Protein AF-A0A0F7KAM9-F1 (afdb_monomer_lite)

pLDDT: mean 90.81, std 9.68, range [58.09, 98.56]

Foldseek 3Di:
DDDDDDDQFFPVFWDDKPQDPQHPQAAADDLADFDAAQDKHFDDDHRGFWIKGFHHGRDHRDDQVRCCVGIDTDAGHLRCRCRDPPPPRHRDDDPPIDTDTHDPDDDDD

Radius of gyration: 16.07 Å; chains: 1; bounding box: 35×26×50 Å

Secondary structure (DSSP, 8-state):
--PPPPPP--GGGEEEESS-SS-TTSPBP-TTPEEPTT-EEEEEETTEEEEEEESSSSEES--TTT-TTTEEEEEE-TTTGGG-SSTT-----PSSP-EEE--SS----

Structure (mmCIF, N/CA/C/O backbone):
data_AF-A0A0F7KAM9-F1
#
_entry.id   AF-A0A0F7KAM9-F1
#
loop_
_atom_site.group_PDB
_atom_site.id
_atom_site.type_symbol
_atom_site.label_atom_id
_atom_site.label_alt_id
_atom_site.label_comp_id
_atom_site.label_asym_id
_atom_site.label_entity_id
_atom_site.label_seq_id
_atom_site.pdbx_PDB_ins_code
_atom_site.Cartn_x
_atom_site.Cartn_y
_atom_site.Cartn_z
_atom_site.occupancy
_atom_site.B_iso_or_equiv
_atom_site.auth_seq_id
_atom_site.auth_comp_id
_atom_site.auth_asym_id
_atom_site.auth_atom_id
_atom_site.pdbx_PDB_model_num
ATOM 1 N N . MET A 1 1 ? 12.765 16.170 31.955 1.00 58.59 1 MET A N 1
ATOM 2 C CA . MET A 1 1 ? 12.202 15.845 30.628 1.00 58.59 1 MET A CA 1
ATOM 3 C C . MET A 1 1 ? 11.611 14.445 30.720 1.00 58.59 1 MET A C 1
ATOM 5 O O . MET A 1 1 ? 12.338 13.543 31.112 1.00 58.59 1 MET A O 1
ATOM 9 N N . LYS A 1 2 ? 10.308 14.270 30.477 1.00 61.53 2 LYS A N 1
ATOM 10 C CA . LYS A 1 2 ? 9.662 12.947 30.421 1.00 61.53 2 LYS A CA 1
ATOM 11 C C . LYS A 1 2 ? 9.599 12.575 28.937 1.00 61.53 2 LYS A C 1
ATOM 13 O O . LYS A 1 2 ? 8.968 13.300 28.176 1.00 61.53 2 LYS A O 1
ATOM 18 N N . ALA A 1 3 ? 10.327 11.541 28.526 1.00 66.94 3 ALA A N 1
ATOM 19 C CA . ALA A 1 3 ? 10.277 11.030 27.160 1.00 66.94 3 ALA A CA 1
ATOM 20 C C . ALA A 1 3 ? 9.236 9.910 27.098 1.00 66.94 3 ALA A C 1
ATOM 22 O O . ALA A 1 3 ? 9.253 9.007 27.935 1.00 66.94 3 ALA A O 1
ATOM 23 N N . PHE A 1 4 ? 8.331 9.981 26.129 1.00 68.31 4 PHE A N 1
ATOM 24 C CA . PHE A 1 4 ? 7.399 8.899 25.838 1.00 68.31 4 PHE A CA 1
ATOM 25 C C . PHE A 1 4 ? 8.003 8.064 24.714 1.00 68.31 4 PHE A C 1
ATOM 27 O O . PHE A 1 4 ? 8.298 8.597 23.647 1.00 68.31 4 PHE A O 1
ATOM 34 N N . LEU A 1 5 ? 8.234 6.777 24.975 1.00 73.62 5 LEU A N 1
ATOM 35 C CA . LEU A 1 5 ? 8.694 5.843 23.952 1.00 73.62 5 LEU A CA 1
ATOM 36 C C . LEU A 1 5 ? 7.512 5.532 23.020 1.00 73.62 5 LEU A C 1
ATOM 38 O O . LEU A 1 5 ? 6.478 5.076 23.522 1.00 73.62 5 LEU A O 1
ATOM 42 N N . PRO A 1 6 ? 7.625 5.780 21.701 1.00 77.06 6 PRO A N 1
ATOM 43 C CA . PRO A 1 6 ? 6.597 5.382 20.750 1.00 77.06 6 PRO A CA 1
ATOM 44 C C . PRO A 1 6 ? 6.364 3.871 20.800 1.00 77.06 6 PRO A C 1
ATOM 46 O O . PRO A 1 6 ? 7.295 3.088 20.991 1.00 77.06 6 PRO A O 1
ATOM 49 N N . ILE A 1 7 ? 5.108 3.464 20.637 1.00 80.12 7 ILE A N 1
ATOM 50 C CA . ILE A 1 7 ? 4.733 2.058 20.509 1.00 80.12 7 ILE A CA 1
ATOM 51 C C . ILE A 1 7 ? 4.435 1.809 19.037 1.00 80.12 7 ILE A C 1
ATOM 53 O O . ILE A 1 7 ? 3.484 2.378 18.505 1.00 80.12 7 ILE A O 1
ATOM 57 N N . ASP A 1 8 ? 5.209 0.928 18.409 1.00 81.25 8 ASP A N 1
ATOM 58 C CA . ASP A 1 8 ? 4.960 0.543 17.022 1.00 81.25 8 ASP A CA 1
ATOM 59 C C . ASP A 1 8 ? 3.634 -0.217 16.896 1.00 81.25 8 ASP A C 1
ATOM 61 O O . ASP A 1 8 ? 3.320 -1.110 17.698 1.00 81.25 8 ASP A O 1
ATOM 65 N N . ILE A 1 9 ? 2.845 0.138 15.886 1.00 87.44 9 ILE A N 1
ATOM 66 C CA . ILE A 1 9 ? 1.590 -0.537 15.560 1.00 87.44 9 ILE A CA 1
ATOM 67 C C . ILE A 1 9 ? 1.891 -1.630 14.534 1.00 87.44 9 ILE A C 1
ATOM 69 O O . ILE A 1 9 ? 1.950 -1.371 13.339 1.00 87.44 9 ILE A O 1
ATOM 73 N N . THR A 1 10 ? 2.111 -2.847 15.034 1.00 88.88 10 THR A N 1
ATOM 74 C CA . THR A 1 10 ? 2.228 -4.073 14.228 1.00 88.88 10 THR A CA 1
ATOM 75 C C . THR A 1 10 ? 0.850 -4.616 13.850 1.00 88.88 10 THR A C 1
ATOM 77 O O . THR A 1 10 ? -0.159 -4.216 14.445 1.00 88.88 10 THR A O 1
ATOM 80 N N . ASP A 1 11 ? 0.791 -5.605 12.958 1.00 89.69 11 ASP A N 1
ATOM 81 C CA . ASP A 1 11 ? -0.463 -6.247 12.542 1.00 89.69 11 ASP A CA 1
ATOM 82 C C . ASP A 1 11 ? -1.199 -6.861 13.732 1.00 89.69 11 ASP A C 1
ATOM 84 O O . ASP A 1 11 ? -2.412 -6.742 13.869 1.00 89.69 11 ASP A O 1
ATOM 88 N N . ALA A 1 12 ? -0.458 -7.444 14.678 1.00 89.75 12 ALA A N 1
ATOM 89 C CA . ALA A 1 12 ? -1.027 -8.002 15.906 1.00 89.75 12 ALA A CA 1
ATOM 90 C C . ALA A 1 12 ? -1.685 -6.943 16.819 1.00 89.75 12 ALA A C 1
ATOM 92 O O . ALA A 1 12 ? -2.522 -7.278 17.666 1.00 89.75 12 ALA A O 1
ATOM 93 N N . ARG A 1 13 ? -1.289 -5.671 16.686 1.00 90.56 13 ARG A N 1
ATOM 94 C CA . ARG A 1 13 ? -1.824 -4.525 17.441 1.00 90.56 13 ARG A CA 1
ATOM 95 C C . ARG A 1 13 ? -2.886 -3.758 16.652 1.00 90.56 13 ARG A C 1
ATOM 97 O O . ARG A 1 13 ? -3.621 -2.970 17.248 1.00 90.56 13 ARG A O 1
ATOM 104 N N . PHE A 1 14 ? -3.007 -3.991 15.352 1.00 93.12 14 PHE A N 1
ATOM 105 C CA . PHE A 1 14 ? -3.989 -3.357 14.486 1.00 93.12 14 PHE A CA 1
ATOM 106 C C . PHE A 1 14 ? -5.215 -4.262 14.304 1.00 93.12 14 PHE A C 1
ATOM 108 O O . PHE A 1 14 ? -5.136 -5.342 13.732 1.00 93.12 14 PHE A O 1
ATOM 115 N N . VAL A 1 15 ? -6.374 -3.844 14.822 1.00 93.56 15 VAL A N 1
ATOM 116 C CA . VAL A 1 15 ? -7.587 -4.681 14.810 1.00 93.56 15 VAL A CA 1
ATOM 117 C C . VAL A 1 15 ? -8.414 -4.423 13.556 1.00 93.56 15 VAL A C 1
ATOM 119 O O . VAL A 1 15 ? -8.816 -5.364 12.874 1.00 93.56 15 VAL A O 1
ATOM 122 N N . SER A 1 16 ? -8.707 -3.157 13.252 1.00 94.50 16 SER A N 1
ATOM 123 C CA . SER A 1 16 ? -9.470 -2.799 12.055 1.00 94.50 16 SER A CA 1
ATOM 124 C C . SER A 1 16 ? -9.307 -1.331 11.667 1.00 94.50 16 SER A C 1
ATOM 126 O O . SER A 1 16 ? -8.921 -0.483 12.468 1.00 94.50 16 SER A O 1
ATOM 128 N N . SER A 1 17 ? -9.642 -1.028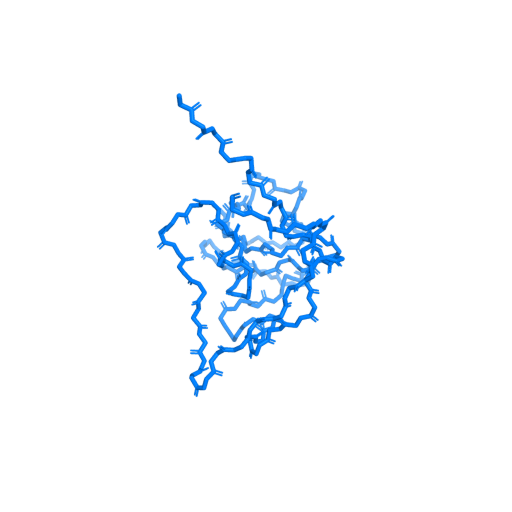 10.415 1.00 96.00 17 SER A N 1
ATOM 129 C CA . SER A 1 17 ? -9.805 0.329 9.896 1.00 96.00 17 SER A CA 1
ATOM 130 C C . SER A 1 17 ? -10.847 0.307 8.787 1.00 96.00 17 SER A C 1
ATOM 132 O O . SER A 1 17 ? -10.939 -0.686 8.062 1.00 96.00 17 SER A O 1
ATOM 134 N N . THR A 1 18 ? -11.610 1.390 8.649 1.00 96.56 18 THR A N 1
ATOM 135 C CA . THR A 1 18 ? -12.548 1.582 7.533 1.00 96.56 18 THR 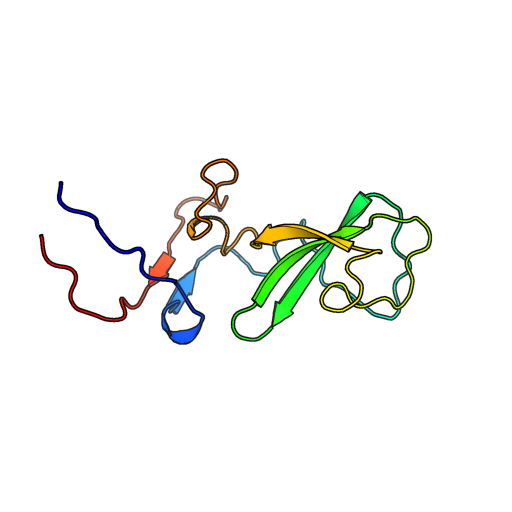A CA 1
ATOM 136 C C . THR A 1 18 ? -11.851 1.975 6.227 1.00 96.56 18 THR A C 1
ATOM 138 O O . THR A 1 18 ? -12.489 1.974 5.176 1.00 96.56 18 THR A O 1
ATOM 141 N N . ILE A 1 19 ? -10.552 2.290 6.260 1.00 96.50 19 ILE A N 1
ATOM 142 C CA . ILE A 1 19 ? -9.749 2.513 5.054 1.00 96.50 19 ILE A CA 1
ATOM 143 C C . ILE A 1 19 ? -9.428 1.157 4.420 1.00 96.50 19 ILE A C 1
ATOM 145 O O . ILE A 1 19 ? -8.852 0.283 5.071 1.00 96.50 19 ILE A O 1
ATOM 149 N N . ALA A 1 20 ? -9.791 0.999 3.146 1.00 94.88 20 ALA A N 1
ATOM 150 C CA . ALA A 1 20 ? -9.454 -0.180 2.360 1.00 94.88 20 ALA A CA 1
ATOM 151 C C . ALA A 1 20 ? -7.941 -0.294 2.136 1.00 94.88 20 ALA A C 1
ATOM 153 O O . ALA A 1 20 ? -7.240 0.710 1.996 1.00 94.88 20 ALA A O 1
ATOM 154 N N . GLU A 1 21 ? -7.459 -1.528 2.057 1.00 94.00 21 GLU A N 1
ATOM 155 C CA . GLU A 1 21 ? -6.079 -1.832 1.715 1.00 94.00 21 GLU A CA 1
ATOM 156 C C . GLU A 1 21 ? -6.028 -3.048 0.781 1.00 94.00 21 GLU A C 1
ATOM 158 O O . GLU A 1 21 ? -6.529 -4.111 1.158 1.00 94.00 21 GLU A O 1
ATOM 163 N N . PRO A 1 22 ? -5.453 -2.903 -0.428 1.00 92.25 22 PRO A N 1
ATOM 164 C CA . PRO A 1 22 ? -4.907 -1.666 -1.002 1.00 92.25 22 PRO A CA 1
ATOM 165 C C . PRO A 1 22 ? -5.974 -0.578 -1.219 1.00 92.25 22 PRO A C 1
ATOM 167 O O . PRO A 1 22 ? -7.143 -0.868 -1.480 1.00 92.25 22 PRO A O 1
ATOM 170 N N . TYR A 1 23 ? -5.573 0.691 -1.109 1.00 93.38 23 TYR A N 1
ATOM 171 C CA . TYR A 1 23 ? -6.432 1.811 -1.495 1.00 93.38 23 TYR A CA 1
ATOM 172 C C . TYR A 1 23 ? -6.491 1.930 -3.027 1.00 93.38 23 TYR A C 1
ATOM 174 O O . TYR A 1 23 ? -5.585 1.479 -3.724 1.00 93.38 23 TYR A O 1
ATOM 182 N N . ALA A 1 24 ? -7.528 2.571 -3.577 1.00 89.69 24 ALA A N 1
ATOM 183 C CA . ALA A 1 24 ? -7.760 2.623 -5.029 1.00 89.69 24 ALA A CA 1
ATOM 184 C C . ALA A 1 24 ? -6.578 3.193 -5.851 1.00 89.69 24 ALA A C 1
ATOM 186 O O . ALA A 1 24 ? -6.437 2.863 -7.024 1.00 89.69 24 ALA A O 1
ATOM 187 N N . GLY A 1 25 ? -5.728 4.028 -5.243 1.00 89.62 25 GLY A N 1
ATOM 188 C CA . GLY A 1 25 ? -4.526 4.603 -5.865 1.00 89.62 25 GLY A CA 1
ATOM 189 C C . GLY A 1 25 ? -3.212 3.886 -5.536 1.00 89.62 25 GLY A C 1
ATOM 190 O O . GLY A 1 25 ? -2.152 4.411 -5.849 1.00 89.62 25 GLY A O 1
ATOM 191 N N . GLU A 1 26 ? -3.258 2.729 -4.876 1.00 94.19 26 GLU A N 1
ATOM 192 C CA . GLU A 1 26 ? -2.078 2.000 -4.394 1.00 94.19 26 GLU A CA 1
ATOM 193 C C . GLU A 1 26 ? -2.081 0.568 -4.959 1.00 94.19 26 GLU A C 1
ATOM 195 O O . GLU A 1 26 ? -2.243 -0.393 -4.202 1.00 94.19 26 GLU A O 1
ATOM 200 N N . PRO A 1 27 ? -1.956 0.390 -6.290 1.00 95.31 27 PRO A N 1
ATOM 201 C CA . PRO A 1 27 ? -2.093 -0.920 -6.921 1.00 95.31 27 PRO A CA 1
ATOM 202 C C . PRO A 1 27 ? -1.023 -1.891 -6.417 1.00 95.31 27 PRO A C 1
ATOM 204 O O . PRO A 1 27 ? 0.139 -1.518 -6.277 1.00 95.31 27 PRO A O 1
ATOM 207 N N . ALA A 1 28 ? -1.401 -3.145 -6.171 1.00 96.25 28 ALA A N 1
ATOM 208 C CA . ALA A 1 28 ? -0.454 -4.161 -5.725 1.00 96.25 28 ALA A CA 1
ATOM 209 C C . ALA A 1 28 ? 0.628 -4.418 -6.788 1.00 96.25 28 ALA A C 1
ATOM 211 O O . ALA A 1 28 ? 0.346 -4.472 -7.991 1.00 96.25 28 ALA A O 1
ATOM 212 N N . TRP A 1 29 ? 1.871 -4.594 -6.342 1.00 97.25 29 TRP A N 1
ATOM 213 C CA . TRP A 1 29 ? 2.959 -5.012 -7.220 1.00 97.25 29 TRP A CA 1
ATOM 214 C C . TRP A 1 29 ? 2.704 -6.413 -7.808 1.00 97.25 29 TRP A C 1
ATOM 216 O O . TRP A 1 29 ? 2.165 -7.297 -7.144 1.00 97.25 29 TRP A O 1
ATOM 226 N N . SER A 1 30 ? 3.131 -6.626 -9.053 1.00 97.31 30 SER A N 1
ATOM 227 C CA . SER A 1 30 ? 3.065 -7.898 -9.771 1.00 97.31 30 SER A CA 1
ATOM 228 C C . SER A 1 30 ? 4.347 -8.125 -10.567 1.00 97.31 30 SER A C 1
ATOM 230 O O . SER A 1 30 ? 4.839 -7.222 -11.246 1.00 97.31 30 SER A O 1
ATOM 232 N N . SER A 1 31 ? 4.856 -9.358 -10.549 1.00 97.56 31 SER A N 1
ATOM 233 C CA . SER A 1 31 ? 6.025 -9.770 -11.337 1.00 97.56 31 SER A CA 1
ATOM 234 C C . SER A 1 31 ? 5.788 -9.725 -12.849 1.00 97.56 31 SER A C 1
ATOM 236 O O . SER A 1 31 ? 6.740 -9.558 -13.608 1.00 97.56 31 SER A O 1
ATOM 238 N N . GLY A 1 32 ? 4.532 -9.853 -13.292 1.00 97.88 32 GLY A N 1
ATOM 239 C CA . GLY A 1 32 ? 4.155 -9.841 -14.709 1.00 97.88 32 GLY A CA 1
ATOM 240 C C . GLY A 1 32 ? 3.924 -8.449 -15.303 1.00 97.88 32 GLY A C 1
ATOM 241 O O . GLY A 1 32 ? 3.651 -8.342 -16.496 1.00 97.88 32 GLY A O 1
ATOM 242 N N . THR A 1 33 ? 4.009 -7.391 -14.495 1.00 97.94 33 THR A N 1
ATOM 243 C CA . THR A 1 33 ? 3.743 -6.017 -14.933 1.00 97.94 33 THR A CA 1
ATOM 244 C C . THR A 1 33 ? 5.047 -5.267 -15.175 1.00 97.94 33 THR A C 1
ATOM 246 O O . THR A 1 33 ? 5.948 -5.269 -14.338 1.00 97.94 33 THR A O 1
ATOM 249 N N . THR A 1 34 ? 5.133 -4.579 -16.313 1.00 98.25 34 THR A N 1
ATOM 250 C CA . THR A 1 34 ? 6.220 -3.639 -16.600 1.00 98.25 34 THR A CA 1
ATOM 251 C C . THR A 1 34 ? 5.840 -2.255 -16.092 1.00 98.25 34 THR A C 1
ATOM 253 O O . THR A 1 34 ? 4.873 -1.663 -16.572 1.00 98.25 34 THR A O 1
ATOM 256 N N . TYR A 1 35 ? 6.613 -1.716 -15.151 1.00 98.44 35 TYR A N 1
ATOM 257 C CA . TYR A 1 35 ? 6.358 -0.400 -14.567 1.00 98.44 35 TYR A CA 1
ATOM 258 C C . TYR A 1 35 ? 7.185 0.699 -15.247 1.00 98.44 35 TYR A C 1
ATOM 260 O O . TYR A 1 35 ? 8.367 0.522 -15.551 1.00 98.44 35 TYR A O 1
ATOM 268 N N . ALA A 1 36 ? 6.561 1.851 -15.491 1.00 98.50 36 ALA A N 1
ATOM 269 C CA . ALA A 1 36 ? 7.260 3.056 -15.930 1.00 98.50 36 ALA A CA 1
ATOM 270 C C . ALA A 1 36 ? 8.063 3.681 -14.773 1.00 98.50 36 ALA A C 1
ATOM 272 O O . ALA A 1 36 ? 7.866 3.332 -13.608 1.00 98.50 36 ALA A O 1
ATOM 273 N N . GLN A 1 37 ? 8.947 4.631 -15.088 1.00 98.06 37 GLN A N 1
ATOM 274 C CA . GLN A 1 37 ? 9.569 5.463 -14.058 1.00 98.06 37 GLN A CA 1
ATOM 275 C C . GLN A 1 37 ? 8.481 6.253 -13.323 1.00 98.06 37 GLN A C 1
ATOM 277 O O . GLN A 1 37 ? 7.476 6.628 -13.923 1.00 98.06 37 GLN A O 1
ATOM 282 N N . ASP A 1 38 ? 8.670 6.458 -12.023 1.00 97.69 38 ASP A N 1
ATOM 283 C CA . ASP A 1 38 ? 7.726 7.123 -11.123 1.00 97.69 38 ASP A CA 1
ATOM 284 C C . ASP A 1 38 ? 6.381 6.405 -10.917 1.00 97.69 38 ASP A C 1
ATOM 286 O O . ASP A 1 38 ? 5.536 6.901 -10.174 1.00 97.69 38 ASP A O 1
ATOM 290 N N . ALA A 1 39 ? 6.186 5.212 -11.491 1.00 97.81 39 ALA A N 1
ATOM 291 C CA . ALA A 1 39 ? 5.024 4.382 -11.190 1.00 97.81 39 ALA A CA 1
ATOM 292 C C . ALA A 1 39 ? 5.036 3.938 -9.720 1.00 97.81 39 ALA A C 1
ATOM 294 O O . ALA A 1 39 ? 6.084 3.565 -9.187 1.00 97.81 39 ALA A O 1
ATOM 295 N N . GLU A 1 40 ? 3.868 3.940 -9.081 1.00 96.94 40 GLU A N 1
ATOM 296 C CA . GLU A 1 40 ? 3.716 3.567 -7.675 1.00 96.94 40 GLU A CA 1
ATOM 297 C C . GLU A 1 40 ? 3.012 2.223 -7.525 1.00 96.94 40 GLU A C 1
ATOM 299 O O . GLU A 1 40 ? 2.061 1.921 -8.247 1.00 96.94 40 GLU A O 1
ATOM 304 N N . VAL A 1 41 ? 3.491 1.421 -6.577 1.00 97.31 41 VAL A N 1
ATOM 305 C CA . VAL A 1 41 ? 2.932 0.109 -6.241 1.00 97.31 41 VAL A CA 1
ATOM 306 C C . VAL A 1 41 ? 2.901 -0.087 -4.735 1.00 97.31 41 VAL A C 1
ATOM 308 O O . VAL A 1 41 ? 3.777 0.404 -4.024 1.00 97.31 41 VAL A O 1
ATOM 311 N N . SER A 1 42 ? 1.927 -0.843 -4.245 1.00 97.12 42 SER A N 1
ATOM 312 C CA . SER A 1 42 ? 1.894 -1.325 -2.869 1.00 97.12 42 SER A CA 1
ATOM 313 C C . SER A 1 42 ? 2.473 -2.734 -2.762 1.00 97.12 42 SER A C 1
ATOM 315 O O . SER A 1 42 ? 2.290 -3.585 -3.638 1.00 97.12 42 SER A O 1
ATOM 317 N N . VAL A 1 43 ? 3.180 -2.983 -1.664 1.00 96.69 43 VAL A N 1
ATOM 318 C CA . VAL A 1 43 ? 3.585 -4.315 -1.216 1.00 96.69 43 VAL A CA 1
ATOM 319 C C . VAL A 1 43 ? 2.998 -4.492 0.176 1.00 96.69 43 VAL A C 1
ATOM 321 O O . VAL A 1 43 ? 3.373 -3.779 1.107 1.00 96.69 43 VAL A O 1
ATOM 324 N N . ILE A 1 44 ? 2.034 -5.405 0.277 1.00 95.38 44 ILE A N 1
ATOM 325 C CA . ILE A 1 44 ? 1.289 -5.685 1.503 1.00 95.38 44 ILE A CA 1
ATOM 326 C C . ILE A 1 44 ? 1.568 -7.136 1.896 1.00 95.38 44 ILE A C 1
ATOM 328 O O . ILE A 1 44 ? 1.158 -8.063 1.195 1.00 95.38 44 ILE A O 1
ATOM 332 N N . THR A 1 45 ? 2.293 -7.329 2.993 1.00 92.62 45 THR A N 1
ATOM 333 C CA . THR A 1 45 ? 2.584 -8.637 3.602 1.00 92.62 45 THR A CA 1
ATOM 334 C C . THR A 1 45 ? 2.425 -8.540 5.117 1.00 92.62 45 THR A C 1
ATOM 336 O O . THR A 1 45 ? 2.116 -7.471 5.629 1.00 92.62 45 THR A O 1
ATOM 339 N N . ALA A 1 46 ? 2.659 -9.636 5.846 1.00 91.12 46 ALA A N 1
ATOM 340 C CA . ALA A 1 46 ? 2.667 -9.593 7.308 1.00 91.12 46 ALA A CA 1
ATOM 341 C C . ALA A 1 46 ? 3.649 -8.521 7.813 1.00 91.12 46 ALA A C 1
ATOM 343 O O . ALA A 1 46 ? 4.816 -8.523 7.411 1.00 91.12 46 ALA A O 1
ATOM 344 N N . ASP A 1 47 ? 3.142 -7.606 8.638 1.00 87.94 47 ASP A N 1
ATOM 345 C CA . ASP A 1 47 ? 3.834 -6.447 9.207 1.00 87.94 47 ASP A CA 1
ATOM 346 C C . ASP A 1 47 ? 4.504 -5.529 8.158 1.00 87.94 47 ASP A C 1
ATOM 348 O O . ASP A 1 47 ? 5.421 -4.765 8.474 1.00 87.94 47 ASP A O 1
ATOM 352 N N . SER A 1 48 ? 4.067 -5.577 6.893 1.00 92.00 48 SER A N 1
ATOM 353 C CA . SER A 1 48 ? 4.586 -4.722 5.822 1.00 92.00 48 SER A CA 1
ATOM 354 C C . SER A 1 48 ? 3.448 -4.107 5.027 1.00 92.00 48 SER A C 1
ATOM 356 O O . SER A 1 48 ? 2.724 -4.791 4.312 1.00 92.00 48 SER A O 1
ATOM 358 N N . HIS A 1 49 ? 3.329 -2.788 5.132 1.00 94.69 49 HIS A N 1
ATOM 359 C CA . HIS A 1 49 ? 2.250 -2.005 4.540 1.00 94.69 49 HIS A CA 1
ATOM 360 C C . HIS A 1 49 ? 2.837 -0.832 3.769 1.00 94.69 49 HIS A C 1
ATOM 362 O O . HIS A 1 49 ? 2.660 0.321 4.153 1.00 94.69 49 HIS A O 1
ATOM 368 N N . LEU A 1 50 ? 3.605 -1.113 2.717 1.00 95.44 50 LEU A N 1
ATOM 369 C CA . LEU A 1 50 ? 4.503 -0.135 2.102 1.00 95.44 50 LEU A CA 1
ATOM 370 C C . LEU A 1 50 ? 4.104 0.202 0.664 1.00 95.44 50 LEU A C 1
ATOM 372 O O . LEU A 1 50 ? 3.630 -0.645 -0.091 1.00 95.44 50 LEU A O 1
ATOM 376 N N . VAL A 1 51 ? 4.349 1.451 0.275 1.00 96.00 51 VAL A N 1
ATOM 377 C CA . VAL A 1 51 ? 4.220 1.951 -1.095 1.00 96.00 51 VAL A CA 1
ATOM 378 C C . VAL A 1 51 ? 5.603 2.300 -1.623 1.00 96.00 51 VAL A C 1
ATOM 380 O O . VAL A 1 51 ? 6.371 3.028 -0.988 1.00 96.00 51 VAL A O 1
ATOM 383 N N . TYR A 1 52 ? 5.904 1.806 -2.816 1.00 97.38 52 TYR A N 1
ATOM 384 C CA . TYR A 1 52 ? 7.160 2.019 -3.514 1.00 97.38 52 TYR A CA 1
ATOM 385 C C . TYR A 1 52 ? 6.934 2.798 -4.801 1.00 97.38 52 TYR A C 1
ATOM 387 O O . TYR A 1 52 ? 5.917 2.622 -5.467 1.00 97.38 52 TYR A O 1
ATOM 395 N N . LYS A 1 53 ? 7.915 3.619 -5.174 1.00 97.62 53 LYS A N 1
ATOM 396 C CA . LYS A 1 53 ? 7.965 4.338 -6.448 1.00 97.62 53 LYS A CA 1
ATOM 397 C C . LYS A 1 53 ? 9.095 3.787 -7.314 1.00 97.62 53 LYS A C 1
ATOM 399 O O . LYS A 1 53 ? 10.230 3.700 -6.848 1.00 97.62 53 LYS A O 1
ATOM 404 N N . SER A 1 54 ? 8.812 3.435 -8.564 1.00 98.50 54 SER A N 1
ATOM 405 C CA . SER A 1 54 ? 9.830 2.953 -9.500 1.00 98.50 54 SER A CA 1
ATOM 406 C C . SER A 1 54 ? 10.826 4.069 -9.824 1.00 98.50 54 SER A C 1
ATOM 408 O O . SER A 1 54 ? 10.441 5.185 -10.171 1.00 98.50 54 SER A O 1
ATOM 410 N N . LEU A 1 55 ? 12.117 3.761 -9.735 1.00 98.56 55 LEU A N 1
ATOM 411 C CA . LEU A 1 55 ? 13.224 4.664 -10.060 1.00 98.56 55 LEU A CA 1
ATOM 412 C C . LEU A 1 55 ? 13.639 4.584 -11.532 1.00 98.56 55 LEU A C 1
ATOM 414 O O . LEU A 1 55 ? 14.340 5.466 -12.019 1.00 98.56 55 LEU A O 1
ATOM 418 N N . VAL A 1 56 ? 13.214 3.535 -12.240 1.00 98.25 56 VAL A N 1
ATOM 419 C CA . VAL A 1 56 ? 13.578 3.292 -13.639 1.00 98.25 56 VAL A CA 1
ATOM 420 C C . VAL A 1 56 ? 12.345 3.031 -14.497 1.00 98.25 56 VAL A C 1
ATOM 422 O O . VAL A 1 56 ? 11.313 2.564 -14.010 1.00 98.25 56 VAL A O 1
ATOM 425 N N . ALA A 1 57 ? 12.461 3.308 -15.794 1.00 98.00 57 ALA A N 1
ATOM 426 C CA . ALA A 1 57 ? 11.484 2.874 -16.784 1.00 98.00 57 ALA A CA 1
ATOM 427 C C . ALA A 1 57 ? 11.663 1.387 -17.127 1.00 98.00 57 ALA A C 1
ATOM 429 O O . ALA A 1 57 ? 12.734 0.814 -16.921 1.00 98.00 57 ALA A O 1
ATOM 430 N N . SER A 1 58 ? 10.612 0.775 -17.677 1.00 97.81 58 SER A N 1
ATOM 431 C CA . SER A 1 58 ? 10.591 -0.639 -18.073 1.00 97.81 58 SER A CA 1
ATOM 432 C C . SER A 1 58 ? 10.984 -1.602 -16.944 1.00 97.81 58 SER A C 1
ATOM 434 O O . SER A 1 58 ? 11.655 -2.609 -17.164 1.00 97.81 58 SER A O 1
ATOM 436 N N . ASN A 1 59 ? 10.569 -1.287 -15.718 1.00 98.31 59 ASN A N 1
ATOM 437 C CA . ASN A 1 59 ? 10.876 -2.059 -14.526 1.00 98.31 59 ASN A CA 1
ATOM 438 C C . ASN A 1 59 ? 9.972 -3.301 -14.456 1.00 98.31 59 ASN A C 1
ATOM 440 O O . ASN A 1 59 ? 8.865 -3.240 -13.928 1.00 98.31 59 ASN A O 1
ATOM 444 N N . LEU A 1 60 ? 10.419 -4.410 -15.043 1.00 98.19 60 LEU A N 1
ATOM 445 C CA . LEU A 1 60 ? 9.704 -5.688 -15.073 1.00 98.19 60 LEU A CA 1
ATOM 446 C C . LEU A 1 60 ? 10.356 -6.683 -14.109 1.00 98.19 60 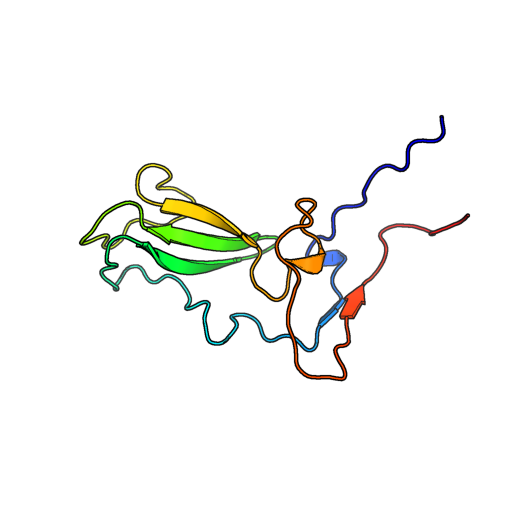LEU A C 1
ATOM 448 O O . LEU A 1 60 ? 11.575 -6.841 -14.121 1.00 98.19 60 LEU A O 1
ATOM 452 N N . ASN A 1 61 ? 9.536 -7.387 -13.324 1.00 97.81 61 ASN A N 1
ATOM 453 C CA . ASN A 1 61 ? 9.963 -8.500 -12.470 1.00 97.81 61 ASN A CA 1
ATOM 454 C C . ASN A 1 61 ? 11.102 -8.170 -11.475 1.00 97.81 61 ASN A C 1
ATOM 456 O O . ASN A 1 61 ? 11.892 -9.043 -11.123 1.00 97.81 61 ASN A O 1
ATOM 460 N N . ASN A 1 62 ? 11.184 -6.925 -10.994 1.00 98.00 62 ASN A N 1
ATOM 461 C CA . ASN A 1 62 ? 12.053 -6.556 -9.870 1.00 98.00 62 ASN A CA 1
ATOM 462 C C . ASN A 1 62 ? 11.188 -6.339 -8.620 1.00 98.00 62 ASN A C 1
ATOM 464 O O . ASN A 1 62 ? 10.459 -5.341 -8.575 1.00 98.00 62 ASN A O 1
ATOM 468 N N . PRO A 1 63 ? 11.219 -7.242 -7.624 1.00 97.12 63 PRO A N 1
ATOM 469 C CA . PRO A 1 63 ? 10.433 -7.088 -6.403 1.00 97.12 63 PRO A CA 1
ATOM 470 C C . PRO A 1 63 ? 10.888 -5.863 -5.584 1.00 97.12 63 PRO A C 1
ATOM 472 O O . PRO A 1 63 ? 12.080 -5.748 -5.288 1.00 97.12 63 PRO A O 1
ATOM 475 N N . PRO A 1 64 ? 9.981 -4.962 -5.153 1.00 97.12 64 PRO A N 1
ATOM 476 C CA . PRO A 1 64 ? 10.371 -3.710 -4.497 1.00 97.12 64 PRO A CA 1
ATOM 477 C C . PRO A 1 64 ? 11.174 -3.881 -3.204 1.00 97.12 64 PRO A C 1
ATOM 479 O O . PRO A 1 64 ? 12.117 -3.133 -2.963 1.00 97.12 64 PRO A O 1
ATOM 482 N N . ALA A 1 65 ? 10.854 -4.903 -2.406 1.00 93.06 65 ALA A N 1
ATOM 483 C CA . ALA A 1 65 ? 11.527 -5.171 -1.134 1.00 93.06 65 ALA A CA 1
ATOM 484 C C . ALA A 1 65 ? 12.991 -5.632 -1.286 1.00 93.06 65 ALA A C 1
ATOM 486 O O . ALA A 1 65 ? 13.767 -5.520 -0.340 1.00 93.06 65 ALA A O 1
ATOM 487 N N . THR A 1 66 ? 13.380 -6.144 -2.458 1.00 96.56 66 THR A N 1
ATOM 488 C CA . THR A 1 66 ? 14.720 -6.710 -2.709 1.00 96.56 66 THR A CA 1
ATOM 489 C C . THR A 1 66 ? 15.485 -6.000 -3.825 1.00 96.56 66 THR A C 1
ATOM 491 O O . THR A 1 66 ? 16.601 -6.400 -4.145 1.00 96.56 66 THR A O 1
ATOM 494 N N . SER A 1 67 ? 14.911 -4.954 -4.424 1.00 97.50 67 SER A N 1
ATOM 495 C CA . SER A 1 67 ? 15.507 -4.200 -5.537 1.00 97.50 67 SER A CA 1
ATOM 496 C C . SER A 1 67 ? 15.555 -2.694 -5.229 1.00 97.50 67 SER A C 1
ATOM 498 O O . SER A 1 67 ? 14.886 -1.903 -5.902 1.00 97.50 67 SER A O 1
ATOM 500 N N . PRO A 1 68 ? 16.322 -2.273 -4.202 1.00 97.25 68 PRO A N 1
ATOM 501 C CA . PRO A 1 68 ? 16.361 -0.883 -3.731 1.00 97.25 68 PRO A CA 1
ATOM 502 C C . PRO A 1 68 ? 16.994 0.099 -4.732 1.00 97.25 68 PRO A C 1
ATOM 504 O O . PRO A 1 68 ? 16.794 1.304 -4.629 1.00 97.25 68 PRO A O 1
ATOM 507 N N . ASP A 1 69 ? 17.742 -0.392 -5.720 1.00 97.75 69 ASP A N 1
ATOM 508 C CA . ASP A 1 69 ? 18.260 0.400 -6.841 1.00 97.75 69 ASP A CA 1
ATOM 509 C C . ASP A 1 69 ? 17.184 0.700 -7.903 1.00 97.75 69 ASP A C 1
ATOM 511 O O . ASP A 1 69 ? 17.357 1.592 -8.736 1.00 97.75 69 ASP A O 1
ATOM 515 N N . LYS A 1 70 ? 16.069 -0.043 -7.885 1.00 98.19 70 LYS A N 1
ATOM 516 C CA . LYS A 1 70 ? 14.941 0.096 -8.820 1.00 98.19 70 LYS A CA 1
ATOM 517 C C . LYS A 1 70 ? 13.701 0.704 -8.187 1.00 98.19 70 LYS A C 1
ATOM 519 O O . LYS A 1 70 ? 12.847 1.201 -8.918 1.00 98.19 70 LYS A O 1
ATOM 524 N N . TRP A 1 71 ? 13.593 0.671 -6.865 1.00 98.50 71 TRP A N 1
ATOM 525 C CA . TRP A 1 71 ? 12.414 1.113 -6.136 1.00 98.50 71 TRP A CA 1
ATOM 526 C C . TRP A 1 71 ? 12.798 1.990 -4.954 1.00 98.50 71 TRP A C 1
ATOM 528 O O . TRP A 1 71 ? 13.608 1.618 -4.112 1.00 98.50 71 TRP A O 1
ATOM 538 N N . PHE A 1 72 ? 12.153 3.145 -4.864 1.00 97.38 72 PHE A N 1
ATOM 539 C CA . PHE A 1 72 ? 12.218 4.025 -3.712 1.00 97.38 72 PHE A CA 1
ATOM 540 C C . PHE A 1 72 ? 11.065 3.710 -2.764 1.00 97.38 72 PHE A C 1
ATOM 542 O O . PHE A 1 72 ? 9.905 3.752 -3.177 1.00 97.38 72 PHE A O 1
ATOM 549 N N . LEU A 1 73 ? 11.367 3.423 -1.498 1.00 95.50 73 LEU A N 1
ATOM 550 C CA . LEU A 1 73 ? 10.342 3.320 -0.464 1.00 95.50 73 LEU A CA 1
ATOM 551 C C . LEU A 1 73 ? 9.757 4.711 -0.203 1.00 95.50 73 LEU A C 1
ATOM 553 O O . LEU A 1 73 ? 10.432 5.576 0.351 1.00 95.50 73 LEU A O 1
ATOM 557 N N . LYS A 1 74 ? 8.508 4.928 -0.618 1.00 92.88 74 LYS A N 1
ATOM 558 C CA . LYS A 1 74 ? 7.866 6.242 -0.560 1.00 92.88 74 LYS A CA 1
ATOM 559 C C . LYS A 1 74 ? 7.254 6.515 0.809 1.00 92.88 74 LYS A C 1
ATOM 561 O O . LYS A 1 74 ? 7.487 7.578 1.377 1.00 92.88 74 LYS A O 1
ATOM 566 N N . CYS A 1 75 ? 6.425 5.595 1.293 1.00 92.12 75 CYS A N 1
ATOM 567 C CA . CYS A 1 75 ? 5.659 5.739 2.531 1.00 92.12 75 CYS A CA 1
ATOM 568 C C . CYS A 1 75 ? 4.946 4.427 2.884 1.00 92.12 75 CYS A C 1
ATOM 570 O O . CYS A 1 75 ? 5.006 3.455 2.130 1.00 92.12 75 CYS A O 1
ATOM 572 N N . TYR A 1 76 ? 4.198 4.428 3.987 1.00 94.25 76 TYR A N 1
ATOM 573 C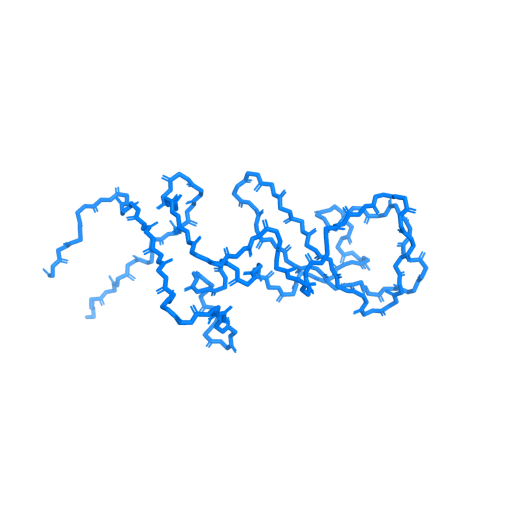 CA . TYR A 1 76 ? 3.173 3.418 4.240 1.00 94.25 76 TYR A CA 1
ATOM 574 C C . TYR A 1 76 ? 1.973 3.536 3.274 1.00 94.25 76 TYR A C 1
ATOM 576 O O . TYR A 1 76 ? 1.759 4.582 2.644 1.00 94.25 76 TYR A O 1
ATOM 584 N N . THR A 1 77 ? 1.164 2.480 3.176 1.00 95.44 77 THR A N 1
ATOM 585 C CA . THR A 1 77 ? -0.158 2.505 2.528 1.00 95.44 77 THR A CA 1
ATOM 586 C C . THR A 1 77 ? -1.073 3.505 3.222 1.00 95.44 77 THR A C 1
ATOM 588 O O . THR A 1 77 ? -0.921 3.806 4.409 1.00 95.44 77 THR A O 1
ATOM 591 N N . ASN A 1 78 ? -2.076 4.013 2.508 1.00 95.44 78 ASN A N 1
ATOM 592 C CA . ASN A 1 78 ? -3.022 4.988 3.044 1.00 95.44 78 ASN A CA 1
ATOM 593 C C . ASN A 1 78 ? -3.673 4.525 4.361 1.00 95.44 78 ASN A C 1
ATOM 595 O O . ASN A 1 78 ? -3.960 5.346 5.228 1.00 95.44 78 ASN A O 1
ATOM 599 N N . ARG A 1 79 ? -3.853 3.214 4.557 1.00 95.38 79 ARG A N 1
ATOM 600 C CA . ARG A 1 79 ? -4.403 2.632 5.788 1.00 95.38 79 ARG A CA 1
ATOM 601 C C . ARG A 1 79 ? -3.455 2.698 6.988 1.00 95.38 79 ARG A C 1
ATOM 603 O O . ARG A 1 79 ? -3.948 2.786 8.107 1.00 95.38 79 ARG A O 1
ATOM 610 N N . PHE A 1 80 ? -2.142 2.690 6.767 1.00 94.06 80 PHE A N 1
ATOM 611 C CA . PHE A 1 80 ? -1.121 2.670 7.823 1.00 94.06 80 PHE A CA 1
ATOM 612 C C . PHE A 1 80 ? -0.380 3.999 8.005 1.00 94.06 80 PHE A C 1
ATOM 614 O O . PHE A 1 80 ? 0.265 4.196 9.030 1.00 94.06 80 PHE A O 1
ATOM 621 N N . ARG A 1 81 ? -0.517 4.946 7.070 1.00 92.12 81 ARG A N 1
ATOM 622 C CA . ARG A 1 81 ? 0.110 6.280 7.129 1.00 92.12 81 ARG A CA 1
ATOM 623 C C . ARG A 1 81 ? -0.108 7.046 8.439 1.00 92.12 81 ARG A C 1
ATOM 625 O O . ARG A 1 81 ? 0.783 7.765 8.864 1.00 92.12 81 ARG A O 1
ATOM 632 N N . MET A 1 82 ? -1.239 6.866 9.122 1.00 90.69 82 MET A N 1
ATOM 633 C CA . MET A 1 82 ? -1.493 7.471 10.441 1.00 90.69 82 MET A CA 1
ATOM 634 C C . MET A 1 82 ? -0.532 7.010 11.551 1.00 90.69 82 MET A C 1
ATOM 636 O O . MET A 1 82 ? -0.471 7.649 12.598 1.00 90.69 82 MET A O 1
ATOM 640 N N . PHE A 1 83 ? 0.168 5.893 11.345 1.00 88.88 83 PHE A N 1
ATOM 641 C CA . PHE A 1 83 ? 1.167 5.350 12.266 1.00 88.88 83 PHE A CA 1
ATOM 642 C C . PHE A 1 83 ? 2.601 5.663 11.824 1.00 88.88 83 PHE A C 1
ATOM 644 O O . PHE A 1 83 ? 3.545 5.308 12.530 1.00 88.88 83 PHE A O 1
ATOM 651 N N . ASP A 1 84 ? 2.774 6.332 10.680 1.00 85.69 84 ASP A N 1
ATOM 652 C CA . ASP A 1 84 ? 4.070 6.849 10.258 1.00 85.69 84 ASP A CA 1
ATOM 653 C C . ASP A 1 84 ? 4.507 7.964 11.218 1.00 85.69 84 ASP A C 1
ATOM 655 O O . ASP A 1 84 ? 3.728 8.838 11.603 1.00 85.69 84 ASP A O 1
ATOM 659 N N . TRP A 1 85 ? 5.776 7.941 11.614 1.00 79.69 85 TRP A N 1
ATOM 660 C CA . TRP A 1 85 ? 6.351 8.980 12.464 1.00 79.69 85 TRP A CA 1
ATOM 661 C C . TRP A 1 85 ? 6.556 10.285 11.689 1.00 79.69 85 TRP A C 1
ATOM 663 O O . TRP A 1 85 ? 6.650 11.359 12.292 1.00 79.69 85 TRP A O 1
ATOM 673 N N . ASN A 1 86 ? 6.621 10.212 10.356 1.00 71.88 86 ASN A N 1
ATOM 674 C CA . ASN A 1 86 ? 6.742 11.380 9.505 1.00 71.88 86 ASN A CA 1
ATOM 675 C C . ASN A 1 86 ? 5.372 12.052 9.295 1.00 71.88 86 ASN A C 1
ATOM 677 O O . ASN A 1 86 ? 4.531 11.597 8.523 1.00 71.88 86 ASN A O 1
ATOM 681 N N . GLN A 1 87 ? 5.167 13.187 9.966 1.00 66.38 87 GLN A N 1
ATOM 682 C CA . GLN A 1 87 ? 3.871 13.868 10.121 1.00 66.38 87 GLN A CA 1
ATOM 683 C C . GLN A 1 87 ? 3.297 14.503 8.833 1.00 66.38 87 GLN A C 1
ATOM 685 O O . GLN A 1 87 ? 2.259 15.159 8.881 1.00 66.38 87 GLN A O 1
ATOM 690 N N . GLY A 1 88 ? 3.950 14.343 7.679 1.00 82.56 88 GLY A N 1
ATOM 691 C CA . GLY A 1 88 ? 3.575 15.023 6.433 1.00 82.56 88 GLY A CA 1
ATOM 692 C C . GLY A 1 88 ? 2.496 14.338 5.589 1.00 82.56 88 GLY A C 1
ATOM 693 O O . GLY A 1 88 ? 1.956 14.973 4.688 1.00 82.56 88 GLY A O 1
ATOM 694 N N . ASN A 1 89 ? 2.177 13.067 5.846 1.00 86.31 89 ASN A N 1
ATOM 695 C CA . ASN A 1 89 ? 1.305 12.271 4.977 1.00 86.31 89 ASN A CA 1
ATOM 696 C C . ASN A 1 89 ? 0.209 11.570 5.790 1.00 86.31 89 ASN A C 1
ATOM 698 O O . ASN A 1 89 ? 0.387 10.413 6.157 1.00 86.31 89 ASN A O 1
ATOM 702 N N . PRO A 1 90 ? -0.927 12.229 6.080 1.00 91.31 90 PRO A N 1
ATOM 703 C CA . PRO A 1 90 ? -2.005 11.605 6.837 1.00 91.31 90 PRO A CA 1
ATOM 704 C C . PRO A 1 90 ? -2.712 10.506 6.031 1.00 91.31 90 PRO A C 1
ATOM 706 O O . PRO A 1 90 ? -2.796 10.557 4.801 1.00 91.31 90 PRO A O 1
ATOM 709 N N . SER A 1 91 ? -3.287 9.538 6.744 1.00 94.00 91 SER A N 1
ATOM 710 C CA . SER A 1 91 ? -4.310 8.645 6.195 1.00 94.00 91 SER A CA 1
ATOM 711 C C . SER A 1 91 ? -5.571 9.432 5.831 1.00 94.00 91 SER A C 1
ATOM 713 O O . SER A 1 91 ? -6.041 10.251 6.620 1.00 94.00 91 SER A O 1
ATOM 715 N N . VAL A 1 92 ? -6.153 9.153 4.664 1.00 93.75 92 VAL A N 1
ATOM 716 C CA . VAL A 1 92 ? -7.382 9.799 4.179 1.00 93.75 92 VAL A CA 1
ATOM 717 C C . VAL A 1 92 ? -8.460 8.745 3.944 1.00 93.75 92 VAL A C 1
ATOM 719 O O . VAL A 1 92 ? -8.246 7.771 3.227 1.00 93.75 92 VAL A O 1
ATOM 722 N N . GLY A 1 93 ? -9.637 8.936 4.533 1.00 93.69 93 GLY A N 1
ATOM 723 C CA . GLY A 1 93 ? -10.766 8.015 4.410 1.00 93.69 93 GLY A CA 1
ATOM 724 C C . GLY A 1 93 ? -12.104 8.743 4.359 1.00 93.69 93 GLY A C 1
ATOM 725 O O . GLY A 1 93 ? -12.190 9.942 4.618 1.00 93.69 93 GLY A O 1
ATOM 726 N N . THR A 1 94 ? -13.162 8.006 4.025 1.00 94.25 94 THR A N 1
ATOM 727 C CA . THR A 1 94 ? -14.533 8.537 4.068 1.00 94.25 94 THR A CA 1
ATOM 728 C C . THR A 1 94 ? -14.975 8.723 5.519 1.00 94.25 94 THR A C 1
ATOM 730 O O . THR A 1 94 ? -14.687 7.875 6.363 1.00 94.25 94 THR A O 1
ATOM 733 N N . SER A 1 95 ? -15.681 9.818 5.812 1.00 93.81 95 SER A N 1
ATOM 734 C CA . SER A 1 95 ? -16.268 10.050 7.135 1.00 93.81 95 SER A CA 1
ATOM 735 C C . SER A 1 95 ? -17.572 9.247 7.305 1.00 93.81 95 SER A C 1
ATOM 737 O O . SER A 1 95 ? -18.415 9.306 6.408 1.00 93.81 95 SER A O 1
ATOM 739 N N . PRO A 1 96 ? -17.778 8.530 8.428 1.00 94.25 96 PRO A N 1
ATOM 740 C CA . PRO A 1 96 ? -16.869 8.416 9.567 1.00 94.25 96 PRO A CA 1
ATOM 741 C C . PRO A 1 96 ? -15.700 7.454 9.302 1.00 94.25 96 PRO A C 1
ATOM 743 O O . PRO A 1 96 ? -15.884 6.306 8.894 1.00 94.25 96 PRO A O 1
ATOM 746 N N . MET A 1 97 ? -14.485 7.908 9.616 1.00 95.06 97 MET A N 1
ATOM 747 C CA . MET A 1 97 ? -13.286 7.073 9.600 1.00 95.06 97 MET A CA 1
ATOM 748 C C . MET A 1 97 ? -13.092 6.454 10.986 1.00 95.06 97 MET A C 1
ATOM 750 O O . MET A 1 97 ? -12.959 7.177 11.971 1.00 95.06 97 MET A O 1
ATOM 754 N N . THR A 1 98 ? -13.081 5.121 11.066 1.00 96.19 98 THR A N 1
ATOM 755 C CA . THR A 1 98 ? -12.897 4.390 12.331 1.00 96.19 98 THR A CA 1
ATOM 756 C C . THR A 1 98 ? -11.666 3.506 12.241 1.00 96.19 98 THR A C 1
ATOM 758 O O . THR A 1 98 ? -11.480 2.812 11.243 1.00 96.19 98 THR A O 1
ATOM 761 N N . VAL A 1 99 ? -10.851 3.513 13.297 1.00 95.06 99 VAL A N 1
ATOM 762 C CA . VAL A 1 99 ? -9.659 2.675 13.451 1.00 95.06 99 VAL A CA 1
ATOM 763 C C . VAL A 1 99 ? -9.686 2.068 14.846 1.00 95.06 99 VAL A C 1
ATOM 765 O O . VAL A 1 99 ? -9.858 2.784 15.832 1.00 95.06 99 VAL A O 1
ATOM 768 N N . VAL A 1 100 ? -9.536 0.750 14.932 1.00 94.69 100 VAL A N 1
ATOM 769 C CA . VAL A 1 100 ? -9.487 0.011 16.192 1.00 94.69 100 VAL A CA 1
ATOM 770 C C . VAL A 1 100 ? -8.083 -0.547 16.355 1.00 94.69 100 VAL A C 1
ATOM 772 O O . VAL A 1 100 ? -7.603 -1.322 15.529 1.00 94.69 100 VAL A O 1
ATOM 775 N N . ILE A 1 101 ? -7.433 -0.158 17.445 1.00 92.81 101 ILE A N 1
ATOM 776 C CA . ILE A 1 101 ? -6.113 -0.648 17.835 1.00 92.81 101 ILE A CA 1
ATOM 777 C C . ILE A 1 101 ? -6.215 -1.391 19.161 1.00 92.81 101 ILE A C 1
ATOM 779 O O . ILE A 1 101 ? -7.033 -1.062 20.022 1.00 92.81 101 ILE A O 1
ATOM 783 N N . ARG A 1 102 ? -5.363 -2.396 19.331 1.00 90.31 102 ARG A N 1
ATOM 784 C CA . ARG A 1 102 ? -5.127 -3.090 20.592 1.00 90.31 102 ARG A CA 1
ATOM 785 C C . ARG A 1 102 ? -3.763 -2.645 21.121 1.00 90.31 102 ARG A C 1
ATOM 787 O O . ARG A 1 102 ? -2.742 -3.158 20.663 1.00 90.31 102 ARG A O 1
ATOM 794 N N . PRO A 1 103 ? -3.720 -1.711 22.086 1.00 79.06 103 PRO A N 1
ATOM 795 C CA . PRO A 1 103 ? -2.467 -1.306 22.704 1.00 79.06 103 PRO A CA 1
ATOM 796 C C . PRO A 1 103 ? -1.756 -2.516 23.315 1.00 79.06 103 PRO A C 1
ATOM 798 O O . PRO A 1 103 ? -2.375 -3.324 24.006 1.00 79.06 103 PRO A O 1
ATOM 801 N N . GLY A 1 104 ? -0.447 -2.634 23.084 1.00 75.88 104 GLY A N 1
ATOM 802 C CA . GLY A 1 104 ? 0.381 -3.722 23.627 1.00 75.88 104 GLY A CA 1
ATOM 803 C C . GLY A 1 104 ? 0.597 -3.664 25.147 1.00 75.88 104 GLY A C 1
ATOM 804 O O . GLY A 1 104 ? 1.354 -4.466 25.684 1.00 75.88 104 GLY A O 1
ATOM 805 N N . GLY A 1 105 ? -0.035 -2.713 25.834 1.00 77.38 105 GLY A N 1
ATOM 806 C CA . GLY A 1 105 ? 0.065 -2.492 27.269 1.00 77.38 105 GLY A CA 1
ATOM 807 C C . GLY A 1 105 ? -0.965 -1.470 27.746 1.00 77.38 105 GLY A C 1
ATOM 808 O O . GLY A 1 105 ? -1.694 -0.869 26.954 1.00 77.38 105 GLY A O 1
ATOM 809 N N . ARG A 1 106 ? -1.034 -1.273 29.064 1.00 73.12 106 ARG A N 1
ATOM 810 C CA . ARG A 1 106 ? -1.886 -0.243 29.667 1.00 73.12 106 ARG A CA 1
ATOM 811 C C . ARG A 1 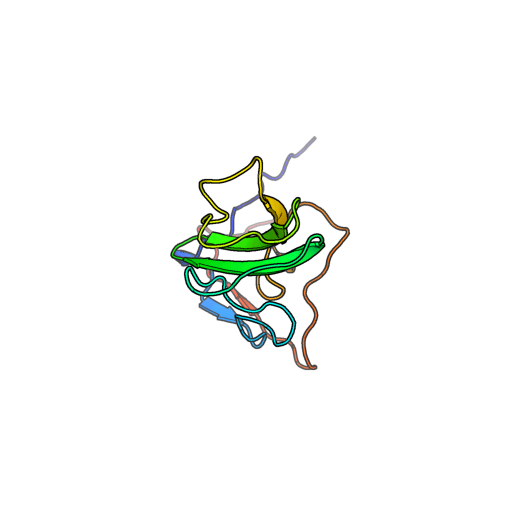106 ? -1.362 1.140 29.273 1.00 73.12 106 ARG A C 1
ATOM 813 O O . ARG A 1 106 ? -0.192 1.426 29.499 1.00 73.12 106 ARG A O 1
ATOM 820 N N . ILE A 1 107 ? -2.233 1.994 28.742 1.00 67.62 107 ILE A N 1
ATOM 821 C CA . ILE A 1 107 ? -1.938 3.416 28.543 1.00 67.62 107 ILE A CA 1
ATOM 822 C C . ILE A 1 107 ? -2.399 4.146 29.811 1.00 67.62 107 ILE A C 1
ATOM 824 O O . ILE A 1 107 ? -3.596 4.184 30.093 1.00 67.62 107 ILE A O 1
ATOM 828 N N . ASN A 1 108 ? -1.463 4.659 30.612 1.00 66.12 108 ASN A N 1
ATOM 829 C CA . ASN A 1 108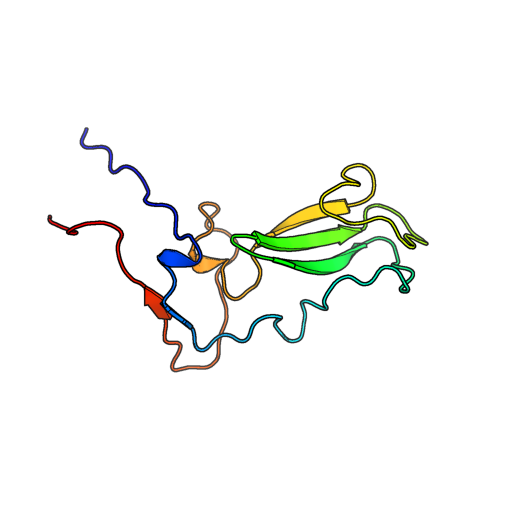 ? -1.735 5.508 31.776 1.00 66.12 108 ASN A CA 1
ATOM 830 C C . ASN A 1 108 ? -1.074 6.888 31.609 1.00 66.12 108 ASN A C 1
ATOM 832 O O . ASN A 1 108 ? -0.093 7.023 30.880 1.00 66.12 108 ASN A O 1
ATOM 836 N N . ALA A 1 109 ? -1.658 7.904 32.250 1.00 58.09 109 ALA A N 1
ATOM 837 C CA . ALA A 1 109 ? -1.153 9.281 32.272 1.00 58.09 109 ALA A CA 1
ATOM 838 C C . ALA A 1 109 ? 0.007 9.458 33.271 1.00 58.09 109 ALA A C 1
ATOM 840 O O . ALA A 1 109 ? -0.030 8.791 34.331 1.00 58.09 109 ALA A O 1
#

Organism: NCBI:txid44574

Sequence (109 aa):
MKAFLPIDITDARFVSSTIAEPYAGEPAWSSGTTYAQDAEVSVITADSHLVYKSLVASNLNNPPATSPDKWFLKCYTNRFRMFDWNQGNPSVGTSPMTVVIRPGGRINA